Protein AF-A0A1I1LL18-F1 (afdb_monomer)

Organism: NCBI:txid662367

Sequence (108 aa):
MLTKSIVEAIEDQDWVIKEWKVKFLLSERYLHQVKKLSRVDNWYEDPIVTSTVMDRLSICFTSLQAYYTTFGTLPQIGDRLFNEDSGLIIQSRSIDGDLKALTFTLST

Solvent-accessible surface area (backbone atoms only — not comparable to full-atom values): 6252 Å² total; per-residue (Å²): 141,77,92,71,93,59,86,66,70,48,72,55,94,82,38,62,57,97,84,26,38,45,31,38,31,66,31,73,72,41,44,52,54,54,45,70,70,27,93,46,95,57,32,80,77,28,68,68,51,36,50,54,51,50,54,53,51,52,47,36,49,53,36,50,53,53,45,26,72,72,69,76,44,78,86,53,72,71,41,61,30,76,36,98,90,79,28,41,26,26,73,40,72,50,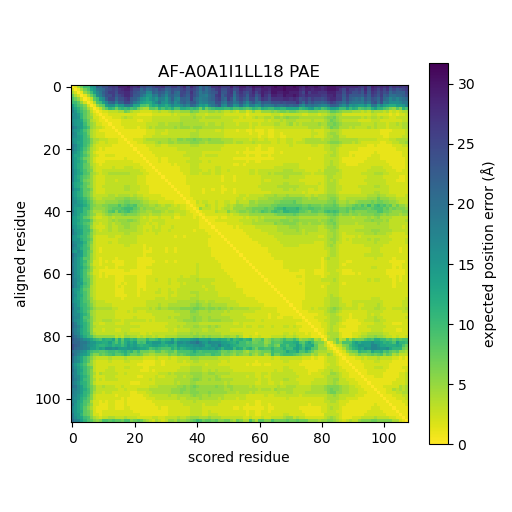76,41,80,89,76,33,32,40,37,38,28,32,31,119

Mean predicted aligned error: 4.86 Å

Radius of gyration: 14.1 Å; Cα contacts (8 Å, |Δi|>4): 150; chains: 1; bounding box: 37×28×35 Å

Foldseek 3Di:
DDPPPDQDWAFDPPLDDPNAGETEGEDPQRVVVLCVVAPDNPSCVRPVSVVVVVVLVVQQSVQQNVCCVVPVDGDDAQDFGNDPPPTWGQPDWDADPVRSYIYTHTDD

pLDDT: mean 89.33, std 14.64, range [27.28, 97.94]

Nearest PDB structures (foldseek):
  1zps-assembly1_A  TM=4.137E-01  e=3.789E-01  Methanothermobacter thermautotrophicus
  6j2l-assembly1_A  TM=4.591E-01  e=1.105E+00  Shigella flexneri

Structure (mmCIF, N/CA/C/O backbone):
data_AF-A0A1I1LL18-F1
#
_entry.id   AF-A0A1I1LL18-F1
#
loop_
_atom_site.group_PDB
_atom_site.id
_atom_site.type_symbol
_atom_site.label_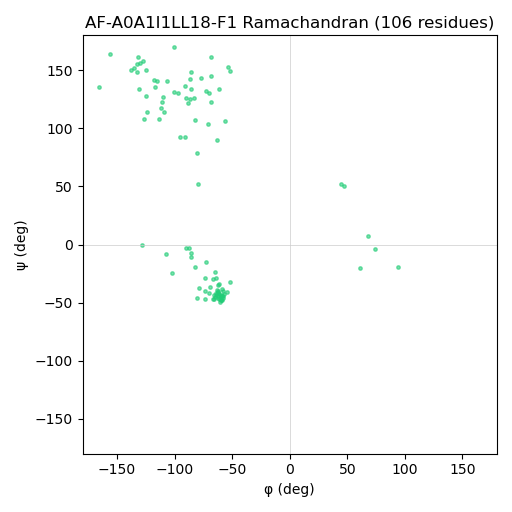atom_id
_atom_site.label_alt_id
_atom_site.label_comp_id
_atom_site.label_asym_id
_atom_site.label_entity_id
_atom_site.label_seq_id
_atom_site.pdbx_PDB_ins_code
_atom_site.Cartn_x
_atom_site.Cartn_y
_atom_site.Cartn_z
_atom_site.occupancy
_atom_site.B_iso_or_equiv
_atom_site.auth_seq_id
_atom_site.auth_comp_id
_atom_site.auth_asym_id
_atom_site.auth_atom_id
_atom_site.pdbx_PDB_model_num
ATOM 1 N N . MET A 1 1 ? 23.361 -17.102 -2.803 1.00 33.53 1 MET A N 1
ATOM 2 C CA . MET A 1 1 ? 22.255 -17.219 -3.777 1.00 33.53 1 MET A CA 1
ATOM 3 C C . MET A 1 1 ? 21.023 -17.695 -3.029 1.00 33.53 1 MET A C 1
ATOM 5 O O . MET A 1 1 ? 21.009 -18.829 -2.575 1.00 33.53 1 MET A O 1
ATOM 9 N N . LEU A 1 2 ? 20.044 -16.816 -2.829 1.00 27.28 2 LEU A N 1
ATOM 10 C CA . LEU A 1 2 ? 18.739 -17.154 -2.261 1.00 27.28 2 LEU A CA 1
ATOM 11 C C . LEU A 1 2 ? 17.689 -16.634 -3.239 1.00 27.28 2 LEU A C 1
ATOM 13 O O . LEU A 1 2 ? 17.499 -15.429 -3.368 1.00 27.28 2 LEU A O 1
ATOM 17 N N . THR A 1 3 ? 17.036 -17.547 -3.946 1.00 37.19 3 THR A N 1
ATOM 18 C CA . THR A 1 3 ? 15.788 -17.300 -4.671 1.00 37.19 3 THR A CA 1
ATOM 19 C C . THR A 1 3 ? 14.705 -16.925 -3.661 1.00 37.19 3 THR A C 1
ATOM 21 O O . THR A 1 3 ? 14.021 -17.794 -3.125 1.00 37.19 3 THR A O 1
ATOM 24 N N . LYS A 1 4 ? 14.557 -15.631 -3.360 1.00 33.31 4 LYS A N 1
ATOM 25 C CA . LYS A 1 4 ? 13.403 -15.104 -2.623 1.00 33.31 4 LYS A CA 1
ATOM 26 C C . LYS A 1 4 ? 12.366 -14.594 -3.617 1.00 33.31 4 LYS A C 1
ATOM 28 O O . LYS A 1 4 ? 12.381 -13.440 -4.021 1.00 33.31 4 LYS A O 1
ATOM 33 N N . SER A 1 5 ? 11.430 -15.468 -3.973 1.00 36.84 5 SER A N 1
ATOM 34 C CA . SER A 1 5 ? 10.125 -15.080 -4.520 1.00 36.84 5 SER A CA 1
ATOM 35 C C . SER A 1 5 ? 9.184 -14.659 -3.378 1.00 36.84 5 SER A C 1
ATOM 37 O O . SER A 1 5 ? 8.091 -15.200 -3.232 1.00 36.84 5 SER A O 1
ATOM 39 N N . ILE A 1 6 ? 9.632 -13.746 -2.515 1.00 43.34 6 ILE A N 1
ATOM 40 C CA . ILE A 1 6 ? 8.810 -13.166 -1.450 1.00 43.34 6 ILE A CA 1
ATOM 41 C C . ILE A 1 6 ? 8.558 -11.731 -1.884 1.00 43.34 6 ILE A C 1
ATOM 43 O O . ILE A 1 6 ? 9.505 -10.961 -2.009 1.00 43.34 6 ILE A O 1
ATOM 47 N N . VAL A 1 7 ? 7.303 -11.397 -2.175 1.00 60.03 7 VAL A N 1
ATOM 48 C CA . VAL A 1 7 ? 6.873 -10.007 -2.339 1.00 60.03 7 VAL A CA 1
ATOM 49 C C . VAL A 1 7 ? 7.250 -9.290 -1.042 1.00 60.03 7 VAL A C 1
ATOM 51 O O . VAL A 1 7 ? 6.683 -9.574 0.010 1.00 60.03 7 VAL A O 1
ATOM 54 N N . GLU A 1 8 ? 8.292 -8.468 -1.087 1.00 74.94 8 GLU A N 1
ATOM 55 C CA . GLU A 1 8 ? 8.795 -7.767 0.087 1.00 74.94 8 GLU A CA 1
ATOM 56 C C . GLU A 1 8 ? 7.808 -6.659 0.461 1.00 74.94 8 GLU A C 1
ATOM 58 O O . GLU A 1 8 ? 7.322 -5.926 -0.404 1.00 74.94 8 GLU A O 1
ATOM 63 N N . ALA A 1 9 ? 7.459 -6.590 1.746 1.00 87.88 9 ALA A N 1
ATOM 64 C CA . ALA A 1 9 ? 6.596 -5.540 2.257 1.00 87.88 9 ALA A CA 1
ATOM 65 C C . ALA A 1 9 ? 7.349 -4.211 2.199 1.00 87.88 9 ALA A C 1
ATOM 67 O O . ALA A 1 9 ? 8.423 -4.079 2.779 1.00 87.88 9 ALA A O 1
ATOM 68 N N . ILE A 1 10 ? 6.770 -3.242 1.500 1.00 93.75 10 ILE A N 1
ATOM 69 C CA . ILE A 1 10 ? 7.281 -1.882 1.419 1.00 93.75 10 ILE A CA 1
ATOM 70 C C . ILE A 1 10 ? 6.792 -1.137 2.657 1.00 93.75 10 ILE A C 1
ATOM 72 O O . ILE A 1 10 ? 5.594 -1.126 2.962 1.00 93.75 10 ILE A O 1
ATOM 76 N N . GLU A 1 11 ? 7.730 -0.541 3.379 1.00 93.25 11 GLU A N 1
ATOM 77 C CA . GLU A 1 11 ? 7.496 0.133 4.649 1.00 93.25 11 GLU A CA 1
ATOM 78 C C . GLU A 1 11 ? 8.229 1.472 4.706 1.00 93.25 11 GLU A C 1
ATOM 80 O O . GLU A 1 11 ? 9.275 1.652 4.084 1.00 93.25 11 GLU A O 1
ATOM 85 N N . ASP A 1 12 ? 7.666 2.390 5.482 1.00 94.44 12 ASP A N 1
ATOM 86 C CA . ASP A 1 12 ? 8.263 3.668 5.844 1.00 94.44 12 ASP A CA 1
ATOM 87 C C . ASP A 1 12 ? 8.099 3.858 7.360 1.00 94.44 12 ASP A C 1
ATOM 89 O O . ASP A 1 12 ? 7.142 3.355 7.961 1.00 94.44 12 ASP A O 1
ATOM 93 N N . GLN A 1 13 ? 9.049 4.540 7.999 1.00 92.69 13 GLN A N 1
ATOM 94 C CA . GLN A 1 13 ? 9.036 4.736 9.450 1.00 92.69 13 GLN A CA 1
ATOM 95 C C . GLN A 1 13 ? 7.865 5.610 9.909 1.00 92.69 13 GLN A C 1
ATOM 97 O O . GLN A 1 13 ? 7.352 5.398 11.010 1.00 92.69 13 GLN A O 1
ATOM 102 N N . ASP A 1 14 ? 7.409 6.526 9.057 1.00 95.31 14 ASP A N 1
ATOM 103 C CA . ASP A 1 14 ? 6.336 7.469 9.374 1.00 95.31 14 ASP A CA 1
ATOM 104 C C . ASP A 1 14 ? 4.938 6.887 9.112 1.00 95.31 14 ASP A C 1
ATOM 106 O O . ASP A 1 14 ? 3.917 7.475 9.487 1.00 95.31 14 ASP A O 1
ATOM 110 N N . TRP A 1 15 ? 4.856 5.700 8.505 1.00 97.75 15 TRP A N 1
ATOM 111 C CA . TRP A 1 15 ? 3.587 5.051 8.191 1.00 97.75 15 TRP A CA 1
ATOM 112 C C . TRP A 1 15 ? 3.001 4.332 9.405 1.00 97.75 15 TRP A C 1
ATOM 114 O O . TRP A 1 15 ? 3.071 3.109 9.543 1.00 97.75 15 TRP A O 1
ATOM 124 N N . VAL A 1 16 ? 2.392 5.109 10.303 1.00 97.88 16 VAL A N 1
ATOM 125 C CA . VAL A 1 16 ? 1.801 4.615 11.553 1.00 97.88 16 VAL A CA 1
ATOM 126 C C . VAL A 1 16 ? 0.376 5.141 11.758 1.00 97.88 16 VAL A C 1
ATOM 128 O O . VAL A 1 16 ? 0.106 6.337 11.639 1.00 97.88 16 VAL A O 1
ATOM 131 N N . ILE A 1 17 ? -0.549 4.250 12.135 1.00 96.81 17 ILE A N 1
ATOM 132 C CA . ILE A 1 17 ? -1.917 4.585 12.563 1.00 96.81 17 ILE A CA 1
ATOM 133 C C . ILE A 1 17 ? -2.158 3.996 13.956 1.00 96.81 17 ILE A C 1
ATOM 135 O O . ILE A 1 17 ? -2.198 2.782 14.115 1.00 96.81 17 ILE A O 1
ATOM 139 N N . LYS A 1 18 ? -2.343 4.852 14.974 1.00 92.31 18 LYS A N 1
ATOM 140 C CA . LYS A 1 18 ? -2.621 4.443 16.372 1.00 92.31 18 LYS A CA 1
ATOM 141 C C . LYS A 1 18 ? -1.682 3.335 16.876 1.00 92.31 18 LYS A C 1
ATOM 143 O O . LYS A 1 18 ? -2.140 2.333 17.410 1.00 92.31 18 LYS A O 1
ATOM 148 N N . GLU A 1 19 ? -0.376 3.537 16.694 1.00 95.06 19 GLU A N 1
ATOM 149 C CA . GLU A 1 19 ? 0.707 2.592 17.039 1.00 95.06 19 GLU A CA 1
ATOM 150 C C . GLU A 1 19 ? 0.864 1.377 16.113 1.00 95.06 19 GLU A C 1
ATOM 152 O O . GLU A 1 19 ? 1.805 0.605 16.294 1.00 95.06 19 GLU A O 1
ATOM 157 N N . TRP A 1 20 ? -0.005 1.205 15.117 1.00 97.50 20 TRP A N 1
ATOM 158 C CA . TRP A 1 20 ? 0.131 0.142 14.128 1.00 97.50 20 TRP A CA 1
ATOM 159 C C . TRP A 1 20 ? 0.951 0.616 12.937 1.00 97.50 20 TRP A C 1
ATOM 161 O O . TRP A 1 20 ? 0.606 1.616 12.304 1.00 97.50 20 TRP A O 1
ATOM 171 N N . LYS A 1 21 ? 2.007 -0.124 12.602 1.00 97.75 21 LYS A N 1
ATOM 172 C CA . LYS A 1 21 ? 2.793 0.094 11.386 1.00 97.75 21 LYS A CA 1
ATOM 173 C C . LYS A 1 21 ? 1.973 -0.303 10.170 1.00 97.75 21 LYS A C 1
ATOM 175 O O . LYS A 1 21 ? 1.431 -1.407 10.127 1.00 97.75 21 LYS A O 1
ATOM 180 N N . VAL A 1 22 ? 1.912 0.569 9.177 1.00 97.94 22 VAL A N 1
ATOM 181 C CA . VAL A 1 22 ? 1.273 0.291 7.893 1.00 97.94 22 VAL A CA 1
ATOM 182 C C . VAL A 1 22 ? 2.341 -0.133 6.894 1.00 97.94 22 VAL A C 1
ATOM 184 O O . VAL A 1 22 ? 3.365 0.525 6.739 1.00 97.94 22 VAL A O 1
ATOM 187 N N . LYS A 1 23 ? 2.090 -1.249 6.216 1.00 97.12 23 LYS A N 1
ATOM 188 C CA . LYS A 1 23 ? 2.944 -1.800 5.166 1.00 97.12 23 LYS A CA 1
ATOM 189 C C . LYS A 1 23 ? 2.140 -1.999 3.894 1.00 97.12 23 LYS A C 1
ATOM 191 O O . LYS A 1 23 ? 0.948 -2.317 3.951 1.00 97.12 23 LYS A O 1
ATOM 196 N N . PHE A 1 24 ? 2.806 -1.900 2.753 1.00 96.69 24 PHE A N 1
ATOM 197 C CA . PHE A 1 24 ? 2.200 -2.185 1.459 1.00 96.69 24 PHE A CA 1
ATOM 198 C C . PHE A 1 24 ? 2.880 -3.353 0.765 1.00 96.69 24 PHE A C 1
ATOM 200 O O . PHE A 1 24 ? 4.097 -3.492 0.779 1.00 96.69 24 PHE A O 1
ATOM 207 N N . LEU A 1 25 ? 2.078 -4.174 0.105 1.00 95.94 25 LEU A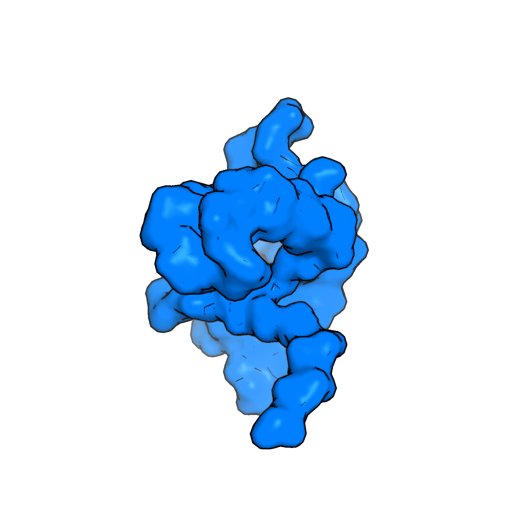 N 1
ATOM 208 C CA . LEU A 1 25 ? 2.542 -5.166 -0.852 1.00 95.94 25 LEU A CA 1
ATOM 209 C C . LEU A 1 25 ? 2.013 -4.789 -2.226 1.00 95.94 25 LEU A C 1
ATOM 211 O O . LEU A 1 25 ? 0.863 -4.375 -2.369 1.00 95.94 25 LEU A O 1
ATOM 215 N N . LEU A 1 26 ? 2.835 -4.964 -3.253 1.00 94.69 26 LEU A N 1
ATOM 216 C CA . LEU A 1 26 ? 2.364 -4.851 -4.626 1.00 94.69 26 LEU A CA 1
ATOM 217 C C . LEU A 1 26 ? 1.814 -6.213 -5.047 1.00 94.69 26 LEU A C 1
ATOM 219 O O . LEU A 1 26 ? 2.522 -7.217 -4.972 1.00 94.69 26 LEU A O 1
ATOM 223 N N . SER A 1 27 ? 0.565 -6.255 -5.507 1.00 94.00 27 SER A N 1
ATOM 224 C CA . SER A 1 27 ? 0.019 -7.447 -6.165 1.00 94.00 27 SER A CA 1
ATOM 225 C C . SER A 1 27 ? 0.923 -7.889 -7.318 1.00 94.00 27 SER A C 1
ATOM 227 O O . SER A 1 27 ? 1.579 -7.058 -7.9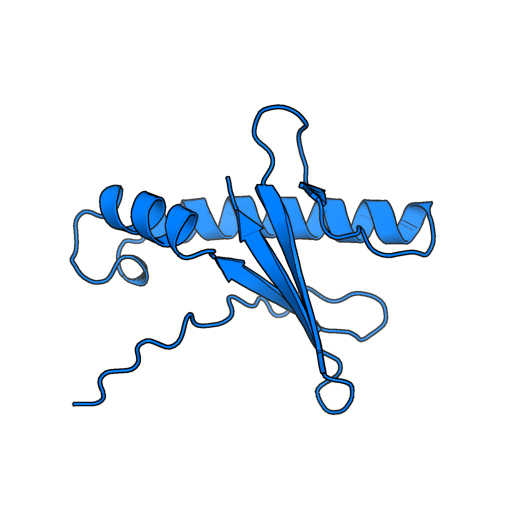45 1.00 94.00 27 SER A O 1
ATOM 229 N N . GLU A 1 28 ? 0.931 -9.178 -7.659 1.00 92.12 28 GLU A N 1
ATOM 230 C CA . GLU A 1 28 ? 1.783 -9.697 -8.742 1.00 92.12 28 GLU A CA 1
ATOM 231 C C . GLU A 1 28 ? 1.574 -8.948 -10.063 1.00 92.12 28 GLU A C 1
ATOM 233 O O . GLU A 1 28 ? 2.533 -8.602 -10.755 1.00 92.12 28 GLU A O 1
ATOM 238 N N . ARG A 1 29 ? 0.313 -8.634 -10.385 1.00 91.12 29 ARG A N 1
ATOM 239 C CA . ARG A 1 29 ? -0.048 -7.860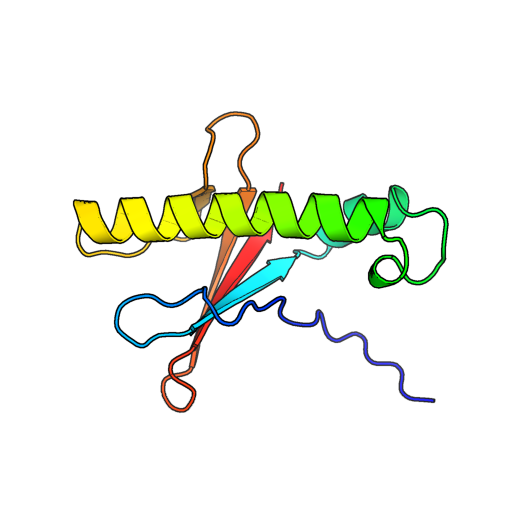 -11.575 1.00 91.12 29 ARG A CA 1
ATOM 240 C C . ARG A 1 29 ? 0.555 -6.459 -11.538 1.00 91.12 29 ARG A C 1
ATOM 242 O O . ARG A 1 29 ? 1.112 -6.024 -12.546 1.00 91.12 29 ARG A O 1
ATOM 249 N N . TYR A 1 30 ? 0.446 -5.758 -10.411 1.00 92.44 30 TYR A N 1
ATOM 250 C CA . TYR A 1 30 ? 0.995 -4.411 -10.296 1.00 92.44 30 TYR A CA 1
ATOM 251 C C . TYR A 1 30 ? 2.527 -4.433 -10.271 1.00 92.44 30 TYR A C 1
ATOM 253 O O . TYR A 1 30 ? 3.164 -3.669 -10.991 1.00 92.44 30 TYR A O 1
ATOM 261 N N . LEU A 1 31 ? 3.131 -5.381 -9.554 1.00 92.94 31 LEU A N 1
ATOM 262 C CA . LEU A 1 31 ? 4.575 -5.596 -9.545 1.00 92.94 31 LEU A CA 1
ATOM 263 C C . LEU A 1 31 ? 5.116 -5.880 -10.953 1.00 92.94 31 LEU A C 1
ATOM 265 O O . LEU A 1 31 ? 6.165 -5.362 -11.324 1.00 92.94 31 LEU A O 1
ATOM 269 N N . HIS A 1 32 ? 4.400 -6.661 -11.765 1.00 92.06 32 HIS A N 1
ATOM 270 C CA . HIS A 1 32 ? 4.769 -6.899 -13.164 1.00 92.06 32 HIS A CA 1
ATOM 271 C C . HIS A 1 32 ? 4.756 -5.614 -13.996 1.00 92.06 32 HIS A C 1
ATOM 273 O O . HIS A 1 32 ? 5.644 -5.399 -14.817 1.00 92.06 32 HIS A O 1
ATOM 279 N N . GLN A 1 33 ? 3.776 -4.733 -13.775 1.00 92.12 33 GLN A N 1
ATOM 280 C CA . GLN A 1 33 ? 3.737 -3.420 -14.426 1.00 92.12 33 GLN A CA 1
ATOM 281 C C . GLN A 1 33 ? 4.914 -2.546 -13.985 1.00 92.12 33 GLN A C 1
ATOM 283 O O . GLN A 1 33 ? 5.582 -1.974 -14.839 1.00 92.12 33 GLN A O 1
ATOM 288 N N . VAL A 1 34 ? 5.214 -2.500 -12.684 1.00 91.56 34 VAL A N 1
ATOM 289 C CA . VAL A 1 34 ? 6.368 -1.769 -12.135 1.00 91.56 34 VAL A CA 1
ATOM 290 C C . VAL A 1 34 ? 7.678 -2.277 -12.740 1.00 91.56 34 VAL A C 1
ATOM 292 O O . VAL A 1 34 ? 8.469 -1.483 -13.242 1.00 91.56 34 VAL A O 1
ATOM 295 N N . LYS A 1 35 ? 7.882 -3.598 -12.791 1.00 92.75 35 LYS A N 1
ATOM 296 C CA . LYS A 1 35 ? 9.076 -4.212 -13.393 1.00 92.75 35 LYS A CA 1
ATOM 297 C C . LYS A 1 35 ? 9.249 -3.848 -14.867 1.00 92.75 35 LYS A C 1
ATOM 299 O O . LYS A 1 35 ? 10.365 -3.589 -15.289 1.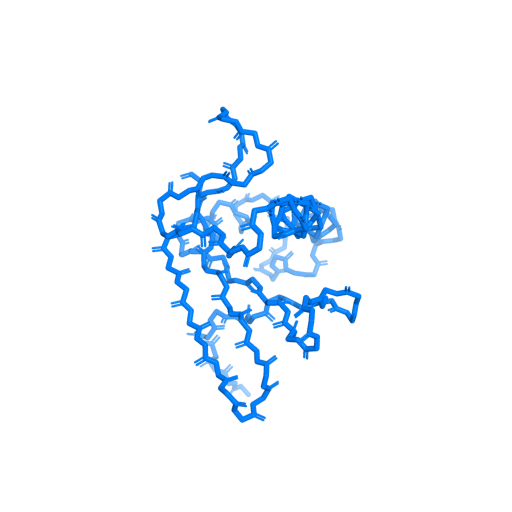00 92.75 35 LYS A O 1
ATOM 304 N N . LYS A 1 36 ? 8.161 -3.768 -15.642 1.00 93.56 36 LYS A N 1
ATOM 305 C CA . LYS A 1 36 ? 8.211 -3.340 -17.053 1.00 93.56 36 LYS A CA 1
ATOM 306 C C . LYS A 1 36 ? 8.642 -1.887 -17.251 1.00 93.56 36 LYS A C 1
ATOM 308 O O . LYS A 1 36 ? 9.076 -1.545 -18.346 1.00 93.56 36 LYS A O 1
ATOM 313 N N . LEU A 1 37 ? 8.460 -1.034 -16.243 1.00 91.62 37 LEU A N 1
ATOM 314 C CA . LEU A 1 37 ? 8.871 0.369 -16.301 1.00 91.62 37 LEU A CA 1
ATOM 315 C C . LEU A 1 37 ? 10.358 0.551 -15.980 1.00 91.62 37 LEU A C 1
ATOM 317 O O . LEU A 1 37 ? 10.922 1.586 -16.330 1.00 91.62 37 LEU A O 1
ATOM 321 N N . SER A 1 38 ? 10.982 -0.432 -15.326 1.00 92.25 38 SER A N 1
ATOM 322 C CA . SER A 1 38 ? 12.385 -0.359 -14.937 1.00 92.25 38 SER A CA 1
ATOM 323 C C . SER A 1 38 ? 13.321 -0.618 -16.108 1.00 92.25 38 SER A C 1
ATOM 325 O O . SER A 1 38 ? 13.057 -1.451 -16.975 1.00 92.25 38 SER A O 1
ATOM 327 N N . ARG A 1 39 ? 14.441 0.107 -16.120 1.00 91.12 39 ARG A N 1
ATOM 328 C CA . ARG A 1 39 ? 15.522 -0.075 -17.100 1.00 91.12 39 ARG A CA 1
ATOM 329 C C . ARG A 1 39 ? 16.578 -1.088 -16.657 1.00 91.12 39 ARG A C 1
ATOM 331 O O . ARG A 1 39 ? 17.514 -1.339 -17.412 1.00 91.12 39 ARG A O 1
ATOM 338 N N . VAL A 1 40 ? 16.445 -1.637 -15.453 1.00 89.00 40 VAL A N 1
ATOM 339 C CA . VAL A 1 40 ? 17.347 -2.634 -14.867 1.00 89.00 40 VAL A CA 1
ATOM 340 C C . VAL A 1 40 ? 16.542 -3.840 -14.387 1.00 89.00 40 VAL A C 1
ATOM 342 O O . VAL A 1 40 ? 15.342 -3.740 -14.139 1.00 89.00 40 VAL A O 1
ATOM 345 N N . ASP A 1 41 ? 17.195 -4.993 -14.250 1.00 85.31 41 ASP A N 1
ATOM 346 C CA . ASP A 1 41 ? 16.510 -6.240 -13.878 1.00 85.31 41 ASP A CA 1
ATOM 347 C C . ASP A 1 41 ? 15.873 -6.158 -12.478 1.00 85.31 41 ASP A C 1
ATOM 349 O O . ASP A 1 41 ? 14.750 -6.621 -12.244 1.00 85.31 41 ASP A O 1
ATOM 353 N N . ASN A 1 42 ? 16.580 -5.521 -11.545 1.00 86.38 42 ASN A N 1
ATOM 354 C CA . ASN A 1 42 ? 16.116 -5.286 -10.187 1.00 86.38 42 ASN A CA 1
ATOM 355 C C . ASN A 1 42 ? 15.396 -3.941 -10.118 1.00 86.38 42 ASN A C 1
ATOM 357 O O . ASN A 1 42 ? 16.016 -2.910 -9.885 1.00 86.38 42 ASN A O 1
ATOM 361 N N . TRP A 1 43 ? 14.074 -3.948 -10.293 1.00 89.81 43 TRP A N 1
ATOM 362 C CA . TRP A 1 43 ? 13.284 -2.711 -10.373 1.00 89.81 43 TRP A CA 1
ATOM 363 C C . TRP A 1 43 ? 13.505 -1.728 -9.211 1.00 89.81 43 TRP A C 1
ATOM 365 O O . TRP A 1 43 ? 13.426 -0.524 -9.422 1.00 89.81 43 TRP A O 1
ATOM 375 N N . TYR A 1 44 ? 13.789 -2.234 -8.005 1.00 87.81 44 TYR A N 1
ATOM 376 C CA . TYR A 1 44 ? 14.021 -1.423 -6.808 1.00 87.81 44 TYR A CA 1
ATOM 377 C C . TYR A 1 44 ? 15.371 -0.680 -6.832 1.00 87.81 44 TYR A C 1
ATOM 379 O O . TYR A 1 44 ? 15.568 0.259 -6.062 1.00 87.81 44 TYR A O 1
ATOM 387 N N . GLU A 1 45 ? 16.290 -1.066 -7.721 1.00 89.19 45 GLU A N 1
ATOM 388 C CA . GLU A 1 45 ? 17.558 -0.369 -7.979 1.00 89.19 45 GLU A CA 1
ATOM 389 C C . GLU A 1 45 ? 17.400 0.767 -9.004 1.00 89.19 45 GLU A C 1
ATOM 391 O O . GLU A 1 45 ? 18.310 1.579 -9.156 1.00 89.19 45 GLU A O 1
ATOM 396 N N . ASP A 1 46 ? 16.257 0.862 -9.696 1.00 92.38 46 ASP A N 1
ATOM 397 C CA . ASP A 1 46 ? 15.951 1.982 -10.589 1.00 92.38 46 ASP A CA 1
ATOM 398 C C . ASP A 1 46 ? 15.411 3.168 -9.773 1.00 92.38 46 ASP A C 1
ATOM 400 O O . ASP A 1 46 ? 14.266 3.128 -9.314 1.00 92.38 46 ASP A O 1
ATOM 404 N N . PRO A 1 47 ? 16.186 4.255 -9.591 1.00 91.88 47 PRO A N 1
ATOM 405 C CA . PRO A 1 47 ? 15.795 5.343 -8.700 1.00 91.88 47 PRO A CA 1
ATOM 406 C C . PRO A 1 47 ? 14.522 6.058 -9.165 1.00 91.88 47 PRO A C 1
ATOM 408 O O . PRO A 1 47 ? 13.765 6.556 -8.332 1.00 91.88 47 PRO A O 1
ATOM 411 N N . ILE A 1 48 ? 14.251 6.093 -10.475 1.00 94.56 48 ILE A N 1
ATOM 412 C CA . ILE A 1 48 ? 13.063 6.758 -11.023 1.00 94.56 48 ILE A CA 1
ATOM 413 C C . ILE A 1 48 ? 11.821 5.923 -10.714 1.00 94.56 48 ILE A C 1
ATOM 415 O O . ILE A 1 48 ? 10.814 6.454 -10.235 1.00 94.56 48 ILE A O 1
ATOM 419 N N . VAL A 1 49 ? 11.887 4.612 -10.964 1.00 93.00 49 VAL A N 1
ATOM 420 C CA . VAL A 1 49 ? 10.769 3.701 -10.683 1.00 93.00 49 VAL A CA 1
ATOM 421 C C . VAL A 1 49 ? 10.517 3.611 -9.185 1.00 93.00 49 VAL A C 1
ATOM 423 O O . VAL A 1 49 ? 9.372 3.764 -8.762 1.00 93.00 49 VAL A O 1
ATOM 426 N N . THR A 1 50 ? 11.564 3.436 -8.379 1.00 92.75 50 THR A N 1
ATOM 427 C CA . THR A 1 50 ? 11.450 3.366 -6.918 1.00 92.75 50 THR A CA 1
ATOM 428 C C . THR A 1 50 ? 10.848 4.643 -6.342 1.00 92.75 50 THR A C 1
ATOM 430 O O . THR A 1 50 ? 9.877 4.548 -5.595 1.00 92.75 50 THR A O 1
ATOM 433 N N . SER A 1 51 ? 11.328 5.831 -6.739 1.00 93.00 51 SER A N 1
ATOM 434 C CA . SER A 1 51 ? 10.736 7.108 -6.300 1.00 93.00 51 SER A CA 1
ATOM 435 C C . SER A 1 51 ? 9.257 7.190 -6.670 1.00 93.00 51 SER A C 1
ATOM 437 O O . SER A 1 51 ? 8.427 7.491 -5.822 1.00 93.00 51 SER A O 1
ATOM 439 N N . THR A 1 52 ? 8.902 6.831 -7.907 1.00 92.88 52 THR A N 1
ATOM 440 C CA . THR A 1 52 ? 7.508 6.878 -8.378 1.00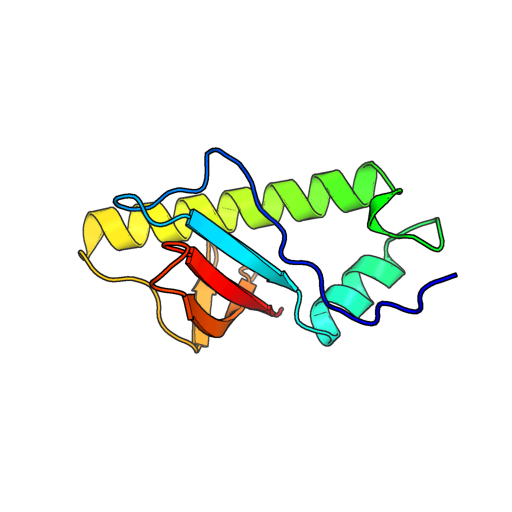 92.88 52 THR A CA 1
ATOM 441 C C . THR A 1 52 ? 6.596 5.940 -7.581 1.00 92.88 52 THR A C 1
ATOM 443 O O . THR A 1 52 ? 5.452 6.283 -7.275 1.00 92.88 52 THR A O 1
ATOM 446 N N . VAL A 1 53 ? 7.071 4.734 -7.262 1.00 92.94 53 VAL A N 1
ATOM 447 C CA . VAL A 1 53 ? 6.318 3.771 -6.448 1.00 92.94 53 VAL A CA 1
ATOM 448 C C . VAL A 1 53 ? 6.164 4.293 -5.023 1.00 92.94 53 VAL A C 1
ATOM 450 O O . VAL A 1 53 ? 5.045 4.293 -4.514 1.00 92.94 53 VAL A O 1
ATOM 453 N N . MET A 1 54 ? 7.240 4.782 -4.404 1.00 94.00 54 MET A N 1
ATOM 454 C CA . MET A 1 54 ? 7.201 5.327 -3.045 1.00 94.00 54 MET A CA 1
ATOM 455 C C . MET A 1 54 ? 6.272 6.536 -2.940 1.00 94.00 54 MET A C 1
ATOM 457 O O . MET A 1 54 ? 5.449 6.573 -2.031 1.00 94.00 54 MET A O 1
ATOM 461 N N . ASP A 1 55 ? 6.299 7.455 -3.906 1.00 93.50 55 ASP A N 1
ATOM 462 C CA . ASP A 1 55 ? 5.388 8.604 -3.946 1.00 93.50 55 ASP A CA 1
ATOM 463 C C . ASP A 1 55 ? 3.921 8.152 -3.971 1.00 93.50 55 ASP A C 1
ATOM 465 O O . ASP A 1 55 ? 3.088 8.643 -3.208 1.00 93.50 55 ASP A O 1
ATOM 469 N N . ARG A 1 56 ? 3.592 7.149 -4.795 1.00 92.94 56 ARG A N 1
ATOM 470 C CA . ARG A 1 56 ? 2.232 6.585 -4.853 1.00 92.94 56 ARG A CA 1
ATOM 471 C C . ARG A 1 56 ? 1.815 5.921 -3.545 1.00 92.94 56 ARG A C 1
ATOM 473 O O . ARG A 1 56 ? 0.666 6.070 -3.130 1.00 92.94 56 ARG A O 1
ATOM 480 N N . LEU A 1 57 ? 2.713 5.175 -2.909 1.00 95.06 57 LEU A N 1
ATOM 481 C CA . LEU A 1 57 ? 2.427 4.513 -1.636 1.00 95.06 57 LEU A CA 1
ATOM 482 C C . LEU A 1 57 ? 2.274 5.522 -0.494 1.00 95.06 57 LEU A C 1
ATOM 484 O O . LEU A 1 57 ? 1.365 5.369 0.320 1.00 95.06 57 LEU A O 1
ATOM 488 N N . SER A 1 58 ? 3.058 6.599 -0.491 1.00 95.69 58 SER A N 1
ATOM 489 C CA . SER A 1 58 ? 2.892 7.721 0.437 1.00 95.69 58 SER A CA 1
ATOM 490 C C . SER A 1 58 ? 1.511 8.358 0.300 1.00 95.69 58 SER A C 1
ATOM 492 O O . SER A 1 58 ? 0.822 8.553 1.298 1.00 95.69 58 SER A O 1
ATOM 494 N N . ILE A 1 59 ? 1.041 8.587 -0.931 1.00 95.19 59 ILE A N 1
ATOM 495 C CA . ILE A 1 59 ? -0.319 9.090 -1.178 1.00 95.19 59 ILE A CA 1
ATOM 496 C C . ILE A 1 59 ? -1.379 8.085 -0.677 1.00 95.19 59 ILE A C 1
ATOM 498 O O . ILE A 1 59 ? -2.369 8.483 -0.054 1.00 95.19 59 ILE A O 1
ATOM 502 N N . CYS A 1 60 ? -1.180 6.779 -0.897 1.00 95.69 60 CYS A N 1
ATOM 503 C CA . CYS A 1 60 ? -2.063 5.735 -0.361 1.00 95.69 60 CYS A CA 1
ATOM 504 C C . CYS A 1 60 ? -2.128 5.774 1.170 1.00 95.69 60 CYS A C 1
ATOM 506 O O . CYS A 1 60 ? -3.219 5.699 1.739 1.00 95.69 60 CYS A O 1
ATOM 508 N N . PHE A 1 61 ? -0.982 5.924 1.836 1.00 97.06 61 PHE A N 1
ATOM 509 C CA . PHE A 1 61 ? -0.913 6.064 3.286 1.00 97.06 61 PHE A CA 1
ATOM 510 C C . PHE A 1 61 ? -1.644 7.321 3.769 1.00 97.06 61 PHE A C 1
ATOM 512 O O . PHE A 1 61 ? -2.468 7.225 4.678 1.00 97.06 61 PHE A O 1
ATOM 519 N N . THR A 1 62 ? -1.432 8.476 3.133 1.00 95.88 62 THR A N 1
ATOM 520 C CA . THR A 1 62 ? -2.163 9.709 3.464 1.00 95.88 62 THR A CA 1
ATOM 521 C C . THR A 1 62 ? -3.675 9.511 3.338 1.00 95.88 62 THR A C 1
ATOM 523 O O . THR A 1 62 ? -4.423 9.907 4.230 1.00 95.88 62 THR A O 1
ATOM 526 N N . SER A 1 63 ? -4.137 8.836 2.280 1.00 94.81 63 SER A N 1
ATOM 527 C CA . SER A 1 63 ? -5.555 8.502 2.096 1.00 94.81 63 SER A CA 1
ATOM 528 C C . SER A 1 63 ? -6.082 7.585 3.205 1.00 94.81 63 SER A C 1
ATOM 530 O O . SER A 1 63 ? -7.165 7.834 3.735 1.00 94.81 63 SER A O 1
ATOM 532 N N . LEU A 1 64 ? -5.328 6.546 3.578 1.00 95.88 64 LEU A N 1
ATOM 533 C CA . LEU A 1 64 ? -5.669 5.637 4.679 1.00 95.88 64 LEU A CA 1
ATOM 534 C C . LEU A 1 64 ? -5.783 6.385 6.010 1.00 95.88 64 LEU A C 1
ATOM 536 O O . LEU A 1 64 ? -6.759 6.211 6.741 1.00 95.88 64 LEU A O 1
ATOM 540 N N . GLN A 1 65 ? -4.802 7.232 6.316 1.00 96.75 65 GLN A N 1
ATOM 541 C CA . GLN A 1 65 ? -4.745 7.997 7.556 1.00 96.75 65 GLN A CA 1
ATOM 542 C C . GLN A 1 65 ? -5.887 9.018 7.641 1.00 96.75 65 GLN A C 1
ATOM 544 O O . GLN A 1 65 ? -6.531 9.126 8.687 1.00 96.75 65 GLN A O 1
ATOM 549 N N . ALA A 1 66 ? -6.180 9.731 6.552 1.00 95.19 66 ALA A N 1
ATOM 550 C CA . ALA A 1 66 ? -7.288 10.682 6.486 1.00 95.19 66 ALA A CA 1
ATOM 551 C C . ALA A 1 66 ? -8.649 9.986 6.649 1.00 95.19 66 ALA A C 1
ATOM 553 O O . ALA A 1 66 ? -9.493 10.446 7.423 1.00 95.19 66 ALA A O 1
ATOM 554 N N . TYR A 1 67 ? -8.840 8.843 5.982 1.00 95.62 67 TYR A N 1
ATOM 555 C CA . TYR A 1 67 ? -10.048 8.032 6.119 1.00 95.62 67 TYR A CA 1
ATOM 556 C C . TYR A 1 67 ? -10.225 7.554 7.564 1.00 95.62 67 TYR A C 1
ATOM 558 O O . TYR A 1 67 ? -11.272 7.776 8.170 1.00 95.62 67 TYR A O 1
ATOM 566 N N . TYR A 1 68 ? -9.175 6.981 8.158 1.00 96.81 68 TYR A N 1
ATOM 567 C CA . TYR A 1 68 ? -9.205 6.527 9.546 1.00 96.81 68 TYR A CA 1
ATOM 568 C C . TYR A 1 68 ? -9.502 7.663 10.527 1.00 96.81 68 TYR A C 1
ATOM 570 O O . TYR A 1 68 ? -10.316 7.503 11.433 1.00 96.81 68 TYR A O 1
ATOM 578 N N . THR A 1 69 ? -8.880 8.824 10.337 1.00 96.81 69 THR A N 1
ATOM 579 C CA . THR A 1 69 ? -9.100 9.999 11.193 1.00 96.81 69 THR A CA 1
ATOM 580 C C . THR A 1 69 ? -10.551 10.475 11.132 1.00 96.81 69 THR A C 1
ATOM 582 O O . THR A 1 69 ? -11.098 10.907 12.143 1.00 96.81 69 THR A O 1
ATOM 585 N N . THR A 1 70 ? -11.184 10.358 9.965 1.00 96.88 70 THR A N 1
ATOM 586 C CA . THR A 1 70 ? -12.560 10.813 9.730 1.00 96.88 70 THR A CA 1
ATOM 587 C C . THR A 1 70 ? -13.598 9.814 10.240 1.00 96.88 70 THR A C 1
ATOM 589 O O . THR A 1 70 ? -14.562 10.200 10.896 1.00 96.88 70 THR A O 1
ATOM 592 N N . PHE A 1 71 ? -13.412 8.526 9.947 1.00 96.56 71 PHE A N 1
ATOM 593 C CA . PHE A 1 71 ? -14.432 7.494 10.164 1.00 96.56 71 PHE A CA 1
ATOM 594 C C . PHE A 1 71 ? -14.131 6.558 11.339 1.00 96.56 71 PHE A C 1
ATOM 596 O O . PHE A 1 71 ? -14.961 5.720 11.685 1.00 96.56 71 PHE A O 1
ATOM 603 N N . GLY A 1 72 ? -12.938 6.637 11.931 1.00 95.75 72 GLY A N 1
ATOM 604 C CA . GLY A 1 72 ? -12.495 5.755 13.017 1.00 95.75 72 GLY A CA 1
ATOM 605 C C . GLY A 1 72 ? -12.282 4.294 12.602 1.00 95.75 72 GLY A C 1
ATOM 606 O O . GLY A 1 72 ? -12.042 3.441 13.455 1.00 95.75 72 GLY A O 1
ATOM 607 N N . THR A 1 73 ? -12.362 3.990 11.305 1.00 95.00 73 THR A N 1
ATOM 608 C CA . THR A 1 73 ? -12.219 2.644 10.739 1.00 95.00 73 THR A CA 1
ATOM 609 C C . THR A 1 73 ? -11.226 2.655 9.584 1.00 95.00 73 THR A C 1
ATOM 611 O O . THR A 1 73 ? -10.971 3.694 8.981 1.00 95.00 73 THR A O 1
ATOM 614 N N . LEU A 1 74 ? -10.620 1.504 9.294 1.00 95.06 74 LEU A N 1
ATOM 615 C CA . LEU A 1 74 ? -9.739 1.355 8.136 1.00 95.06 74 LEU A CA 1
ATOM 616 C C . LEU A 1 74 ? -10.561 1.019 6.880 1.00 95.06 74 LEU A C 1
ATOM 618 O O . LEU A 1 74 ? -11.559 0.297 6.997 1.00 95.06 74 LEU A O 1
ATOM 622 N N . PRO A 1 75 ? -10.114 1.450 5.690 1.00 93.94 75 PRO A N 1
ATOM 623 C CA . PRO A 1 75 ? -10.630 0.966 4.416 1.00 93.94 75 PRO A CA 1
ATOM 624 C C . PRO A 1 75 ? -10.627 -0.564 4.305 1.00 93.94 75 PRO A C 1
ATOM 626 O O . PRO A 1 75 ? -9.820 -1.280 4.920 1.00 93.94 75 PRO A O 1
ATOM 629 N N . GLN A 1 76 ? -11.586 -1.069 3.546 1.00 94.88 76 GLN A N 1
ATOM 630 C CA . GLN A 1 76 ? -11.867 -2.481 3.343 1.00 94.88 76 GLN A CA 1
ATOM 631 C C . GLN A 1 76 ? -11.289 -2.979 2.016 1.00 94.88 76 GLN A C 1
ATOM 633 O O . GLN A 1 76 ? -10.811 -2.225 1.172 1.00 94.88 76 GLN A O 1
ATOM 638 N N . ILE A 1 77 ? -11.311 -4.299 1.843 1.00 96.00 77 ILE A N 1
ATOM 639 C CA . ILE A 1 77 ? -10.957 -4.927 0.570 1.00 96.00 77 ILE A CA 1
ATOM 640 C C . ILE A 1 77 ? -11.942 -4.452 -0.504 1.00 96.00 77 ILE A C 1
ATOM 642 O O . ILE A 1 77 ? -13.149 -4.465 -0.276 1.00 96.00 77 ILE A O 1
ATOM 646 N N . GLY A 1 78 ? -11.418 -4.067 -1.665 1.00 93.88 78 GLY A N 1
ATOM 647 C CA . GLY A 1 78 ? -12.175 -3.479 -2.769 1.00 93.88 78 GLY A CA 1
ATOM 648 C C . GLY A 1 78 ? -12.185 -1.951 -2.769 1.00 93.88 78 GLY A C 1
ATOM 649 O O . GLY A 1 78 ? -12.395 -1.367 -3.831 1.00 93.88 78 GLY A O 1
ATOM 650 N N . ASP A 1 79 ? -11.889 -1.303 -1.637 1.00 93.31 79 ASP A N 1
ATOM 651 C CA . ASP A 1 79 ? -11.793 0.154 -1.590 1.00 93.31 79 ASP A CA 1
ATOM 652 C C . ASP A 1 79 ? -10.581 0.636 -2.388 1.00 93.31 79 ASP A C 1
ATOM 654 O O . ASP A 1 79 ? -9.515 0.004 -2.414 1.00 93.31 79 ASP A O 1
ATOM 658 N N . ARG A 1 80 ? -10.748 1.793 -3.026 1.00 93.12 80 ARG A N 1
ATOM 659 C CA . ARG A 1 80 ? -9.695 2.460 -3.781 1.00 93.12 80 ARG A CA 1
ATOM 660 C C . ARG A 1 80 ? -9.099 3.592 -2.953 1.00 93.12 80 ARG A C 1
ATOM 662 O O . ARG A 1 80 ? -9.817 4.420 -2.400 1.00 93.12 80 ARG A O 1
ATOM 669 N N . LEU A 1 81 ? -7.774 3.631 -2.874 1.00 91.62 81 LEU A N 1
ATOM 670 C CA . LEU A 1 81 ? -7.044 4.683 -2.177 1.00 91.62 81 LEU A CA 1
ATOM 671 C C . LEU A 1 81 ? -6.795 5.871 -3.113 1.00 91.62 81 LEU A C 1
ATOM 673 O O . LEU A 1 81 ? -6.507 5.677 -4.288 1.00 91.62 81 LEU A O 1
ATOM 677 N N . PHE A 1 82 ? -6.879 7.086 -2.565 1.00 78.94 82 PHE A N 1
ATOM 678 C CA . PHE A 1 82 ? -6.491 8.393 -3.122 1.00 78.94 82 PHE A CA 1
ATOM 679 C C . PHE A 1 82 ? -7.150 8.943 -4.404 1.00 78.94 82 PHE A C 1
ATOM 681 O O . PHE A 1 82 ? -7.073 10.156 -4.598 1.00 78.94 82 PHE A O 1
ATOM 688 N N . ASN A 1 83 ? -7.775 8.142 -5.276 1.00 74.56 83 ASN A N 1
ATOM 689 C CA . ASN A 1 83 ? -8.478 8.638 -6.478 1.00 74.56 83 ASN A CA 1
ATOM 690 C C . ASN A 1 83 ? -9.390 7.555 -7.093 1.00 74.56 83 ASN A C 1
ATOM 692 O O . ASN A 1 83 ? -8.920 6.437 -7.254 1.00 74.56 83 ASN A O 1
ATOM 696 N N . GLU A 1 84 ? -10.632 7.859 -7.496 1.00 65.81 84 GLU A N 1
ATOM 697 C CA . GLU A 1 84 ? -11.561 6.888 -8.117 1.00 65.81 84 GLU A CA 1
ATOM 698 C C . GLU A 1 84 ? -11.052 6.285 -9.443 1.00 65.81 84 GLU A C 1
ATOM 700 O O . GLU A 1 84 ? -11.260 5.095 -9.687 1.00 65.81 84 GLU A O 1
ATOM 705 N N . ASP A 1 85 ? -10.311 7.055 -10.247 1.00 67.88 85 ASP A N 1
ATOM 706 C CA . ASP A 1 85 ? -9.904 6.652 -11.604 1.00 67.88 85 ASP A CA 1
ATOM 707 C C . ASP A 1 85 ? -8.450 6.168 -11.701 1.00 67.88 85 ASP A C 1
ATOM 709 O O . ASP A 1 85 ? -8.090 5.416 -12.605 1.00 67.88 85 ASP A O 1
ATOM 713 N N . SER A 1 86 ? -7.587 6.609 -10.782 1.00 75.94 86 SER A N 1
ATOM 714 C CA . SER A 1 86 ? -6.140 6.310 -10.812 1.00 75.94 86 SER A CA 1
ATOM 715 C C . SER A 1 86 ? -5.587 5.739 -9.508 1.00 75.94 86 SER A C 1
ATOM 717 O O . SER A 1 86 ? -4.394 5.435 -9.415 1.00 75.94 86 SER A O 1
ATOM 719 N N . GLY A 1 87 ? -6.454 5.591 -8.509 1.00 84.75 87 GLY A N 1
ATOM 720 C CA . GLY A 1 87 ? -6.124 5.060 -7.201 1.00 84.75 87 GLY A CA 1
ATOM 721 C C . GLY A 1 87 ? -5.766 3.584 -7.224 1.00 84.75 87 GLY A C 1
ATOM 722 O O . GLY A 1 87 ? -6.132 2.861 -8.149 1.00 84.75 87 GLY A O 1
ATOM 723 N N . LEU A 1 88 ? -5.095 3.107 -6.181 1.00 93.62 88 LEU A N 1
ATOM 724 C CA . LEU A 1 88 ? -4.819 1.679 -6.021 1.00 93.62 88 LEU A CA 1
ATOM 725 C C . LEU A 1 88 ? -5.941 1.003 -5.229 1.00 93.62 88 LEU A C 1
ATOM 727 O O . LEU A 1 88 ? -6.396 1.534 -4.217 1.00 93.62 88 LEU A O 1
ATOM 731 N N . ILE A 1 89 ? -6.375 -0.170 -5.683 1.00 95.31 89 ILE A N 1
ATOM 732 C CA . ILE A 1 89 ? -7.395 -0.983 -5.015 1.00 95.31 89 ILE A CA 1
ATOM 733 C C . ILE A 1 89 ? -6.734 -1.853 -3.951 1.00 95.31 89 ILE A C 1
ATOM 735 O O . ILE A 1 89 ? -5.747 -2.545 -4.231 1.00 95.31 89 ILE A O 1
ATOM 739 N N . ILE A 1 90 ? -7.326 -1.891 -2.759 1.00 96.69 90 ILE A N 1
ATOM 740 C CA . ILE A 1 90 ? -6.975 -2.857 -1.717 1.00 96.69 90 ILE A CA 1
ATOM 741 C C . ILE A 1 90 ? -7.471 -4.239 -2.149 1.00 96.69 90 ILE A C 1
ATOM 743 O O . ILE A 1 90 ? -8.655 -4.553 -2.053 1.00 96.69 90 ILE A O 1
ATOM 747 N N . GLN A 1 91 ? -6.560 -5.088 -2.611 1.00 97.06 91 GLN A N 1
ATOM 748 C CA . GLN A 1 91 ? -6.872 -6.459 -3.012 1.00 97.06 91 GLN A CA 1
ATOM 749 C C . GLN A 1 91 ? -7.009 -7.390 -1.802 1.00 97.06 91 GLN A C 1
ATOM 751 O O . GLN A 1 91 ? -7.835 -8.300 -1.795 1.00 97.06 91 GLN A O 1
ATOM 756 N N . SER A 1 92 ? -6.180 -7.191 -0.781 1.00 96.69 92 SER A N 1
ATOM 757 C CA . SER A 1 92 ? -6.234 -7.951 0.465 1.00 96.69 92 SER A CA 1
ATOM 758 C C . SER A 1 92 ? -5.612 -7.157 1.607 1.00 96.69 92 SER A C 1
ATOM 760 O O . SER A 1 92 ? -4.876 -6.191 1.385 1.00 96.69 92 SER A O 1
ATOM 762 N N . ARG A 1 93 ? -5.896 -7.580 2.841 1.00 95.25 93 ARG A N 1
ATOM 763 C CA . ARG A 1 93 ? -5.227 -7.066 4.034 1.00 95.25 93 ARG A CA 1
ATOM 764 C C . ARG A 1 93 ? -4.895 -8.188 5.006 1.00 95.25 93 ARG A C 1
ATOM 766 O O . ARG A 1 93 ? -5.643 -9.161 5.094 1.00 95.25 93 ARG A O 1
ATOM 773 N N . SER A 1 94 ? -3.825 -8.018 5.765 1.00 95.44 94 SER A N 1
ATOM 774 C CA . SER A 1 94 ? -3.479 -8.876 6.896 1.00 95.44 94 SER A CA 1
ATOM 775 C C . SER A 1 94 ? -3.122 -8.042 8.122 1.00 95.44 94 SER A C 1
ATOM 777 O O . SER A 1 94 ? -2.730 -6.877 8.016 1.00 95.44 94 SER A O 1
ATOM 779 N N . ILE A 1 95 ? -3.297 -8.652 9.291 1.00 95.81 95 ILE A N 1
ATOM 780 C CA . ILE A 1 95 ? -3.011 -8.052 10.591 1.00 95.81 95 ILE A CA 1
ATOM 781 C C . ILE A 1 95 ? -2.060 -8.989 11.322 1.00 95.81 95 ILE A C 1
ATOM 783 O O . ILE A 1 95 ? -2.352 -10.176 11.458 1.00 95.81 95 ILE A O 1
ATOM 787 N N . ASP A 1 96 ? -0.950 -8.443 11.795 1.00 95.69 96 ASP A N 1
ATOM 788 C CA . ASP A 1 96 ? -0.023 -9.106 12.703 1.00 95.69 96 ASP A CA 1
ATOM 789 C C . ASP A 1 96 ? -0.068 -8.369 14.046 1.00 95.69 96 ASP A C 1
ATOM 791 O O . ASP A 1 96 ? 0.371 -7.221 14.155 1.00 95.69 96 ASP A O 1
ATOM 795 N N . GLY A 1 97 ? -0.678 -9.005 15.049 1.00 94.62 97 GLY A N 1
ATOM 796 C CA . GLY A 1 97 ? -0.873 -8.412 16.371 1.00 94.62 97 GLY A CA 1
ATOM 797 C C . GLY A 1 97 ? 0.406 -8.330 17.201 1.00 94.62 97 GLY A C 1
ATOM 798 O O . GLY A 1 97 ? 0.546 -7.395 17.989 1.00 94.62 97 GLY A O 1
ATOM 799 N N . ASP A 1 98 ? 1.349 -9.246 16.985 1.00 95.75 98 ASP A N 1
ATOM 800 C CA . ASP A 1 98 ? 2.607 -9.293 17.733 1.00 95.75 98 ASP A CA 1
ATOM 801 C C . ASP A 1 98 ? 3.536 -8.167 17.275 1.00 95.75 98 ASP A C 1
ATOM 803 O O . ASP A 1 98 ? 4.163 -7.483 18.086 1.00 95.75 98 ASP A O 1
ATOM 807 N N . LEU A 1 99 ? 3.573 -7.914 15.964 1.00 94.31 99 LEU A N 1
ATOM 808 C CA . LEU A 1 99 ? 4.363 -6.835 15.370 1.00 94.31 99 LEU A CA 1
ATOM 809 C C . LEU A 1 99 ? 3.629 -5.490 15.319 1.00 94.31 99 LEU A C 1
ATOM 811 O O . LEU A 1 99 ? 4.216 -4.504 14.864 1.00 94.31 99 LEU A O 1
ATOM 815 N N . LYS A 1 100 ? 2.356 -5.446 15.743 1.00 96.31 100 LYS A N 1
ATOM 816 C CA . LYS A 1 100 ? 1.430 -4.326 15.509 1.00 96.31 100 LYS A CA 1
ATOM 817 C C . LYS A 1 100 ? 1.509 -3.836 14.057 1.00 96.31 100 LYS A C 1
ATOM 819 O O . LYS A 1 100 ? 1.735 -2.654 13.802 1.00 96.31 100 LYS A O 1
ATOM 824 N N . ALA A 1 101 ? 1.371 -4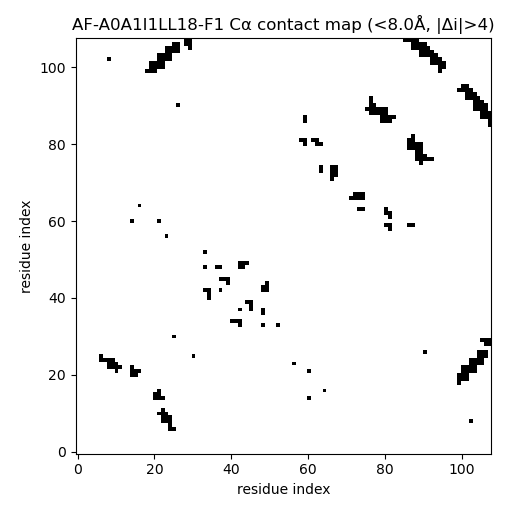.743 13.092 1.00 96.50 101 ALA A N 1
ATOM 825 C CA . ALA A 1 101 ? 1.493 -4.428 11.671 1.00 96.50 101 ALA A CA 1
ATOM 826 C C . ALA A 1 101 ? 0.187 -4.668 10.903 1.00 96.50 101 ALA A C 1
ATOM 828 O O . ALA A 1 101 ? -0.469 -5.700 11.044 1.00 96.50 101 ALA A O 1
ATOM 829 N N . LEU A 1 102 ? -0.160 -3.710 10.048 1.00 96.81 102 LEU A N 1
ATOM 830 C CA . LEU A 1 102 ? -1.252 -3.767 9.084 1.00 96.81 102 LEU A CA 1
ATOM 831 C C . LEU A 1 102 ? -0.639 -3.796 7.690 1.00 96.81 102 LEU A C 1
ATOM 833 O O . LEU A 1 102 ? 0.027 -2.842 7.294 1.00 96.81 102 LEU A O 1
ATOM 837 N N . THR A 1 103 ? -0.854 -4.871 6.940 1.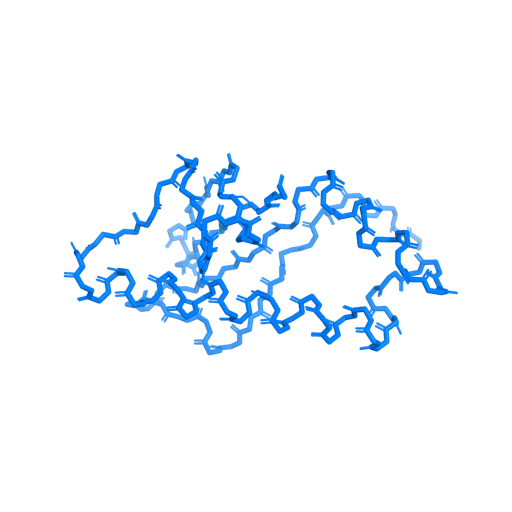00 96.88 103 THR A N 1
ATOM 838 C CA . THR A 1 103 ? -0.330 -4.979 5.573 1.00 96.88 103 THR A CA 1
ATOM 839 C C . THR A 1 103 ? -1.468 -4.911 4.571 1.00 96.88 103 THR A C 1
ATOM 841 O O . THR A 1 103 ? -2.417 -5.689 4.667 1.00 96.88 103 THR A O 1
ATOM 844 N N . PHE A 1 104 ? -1.365 -4.009 3.599 1.00 97.12 104 PHE A N 1
ATOM 845 C CA . PHE A 1 104 ? -2.323 -3.858 2.505 1.00 97.12 104 PHE A CA 1
ATOM 846 C C . PHE A 1 104 ? -1.685 -4.297 1.189 1.00 97.12 104 PHE A C 1
ATOM 848 O O . PHE A 1 104 ? -0.666 -3.748 0.773 1.00 97.12 104 PHE A O 1
ATOM 855 N N . THR A 1 105 ? -2.296 -5.263 0.508 1.00 96.94 105 THR A N 1
ATOM 856 C CA . THR A 1 105 ? -1.886 -5.634 -0.851 1.00 96.94 105 THR A CA 1
ATOM 857 C C . THR A 1 105 ? -2.635 -4.768 -1.847 1.00 96.94 105 THR A C 1
ATOM 859 O O . THR A 1 105 ? -3.866 -4.773 -1.871 1.00 96.94 105 THR A O 1
ATOM 862 N N . LEU A 1 106 ? -1.893 -4.034 -2.670 1.00 95.69 106 LEU A N 1
ATOM 863 C CA . LEU A 1 106 ? -2.420 -3.050 -3.603 1.00 95.69 106 LEU A CA 1
ATOM 864 C C . LEU A 1 106 ? -2.368 -3.543 -5.051 1.00 95.69 106 LEU A C 1
ATOM 866 O O . LEU A 1 106 ? -1.402 -4.166 -5.506 1.00 95.69 106 LEU A O 1
ATOM 870 N N . SER A 1 107 ? -3.418 -3.221 -5.795 1.00 93.94 107 SER A N 1
ATOM 871 C CA . SER A 1 107 ? -3.584 -3.543 -7.213 1.00 93.94 107 SER A CA 1
ATOM 872 C C . SER A 1 107 ? -4.026 -2.316 -8.010 1.00 93.94 107 SER A C 1
ATOM 874 O O . SER A 1 107 ? -4.465 -1.326 -7.424 1.00 93.94 107 SER A O 1
ATOM 876 N N . THR A 1 108 ? -3.850 -2.368 -9.331 1.00 89.06 108 THR A N 1
ATOM 877 C CA . THR A 1 108 ? -4.308 -1.334 -10.271 1.00 89.06 108 THR A CA 1
ATOM 878 C C . THR A 1 108 ? -5.735 -1.583 -10.736 1.00 89.06 108 THR A C 1
ATOM 880 O O . THR A 1 108 ? -6.054 -2.760 -11.026 1.00 89.06 108 THR A O 1
#

Secondary structure (DSSP, 8-state):
-------PPEEEEEEEETTEEEEEEE-HHHHHHHHHH-SSSSGGG-HHHHHHHHHHHHHHHHHHHHHHHHHSSPPPTTPEES-TTTPEEEEEEEEETTTTEEEEEEE-